Protein AF-A0A355S3T9-F1 (afdb_monomer)

Nearest PDB structures (foldseek):
  3ggr-assembly1_A  TM=2.768E-01  e=2.798E+00  Homo sapiens

Sequence (117 aa):
MNSPLHSTHYRIPYFCLKLLAFTGAQAFLTYSASAIPNAVGGFLAQAESPLNDTEIGDRLLDPELWAGQLELPGTWREEAPIASVKGSYLAARPKVMGLPAIMVQARHREGKLDSLA

Secondary structure (DSSP, 8-state):
-------------HHHHHHHHHHHHHHHHHHT-PPP-------SSPPP-TTTT-B-HHHHT-HHHHTTSSPPSS-EEEPPPBTTBEEEEESS--EETTEEPS--EEEEETTEEEEE-

Mean predicted aligned error: 14.21 Å

Solvent-accessible surface area (backbone atoms only — not comparable to full-atom values): 7312 Å² total; per-residue (Å²): 135,84,85,81,84,85,80,78,78,84,74,77,54,71,66,60,58,52,50,51,51,52,52,50,53,50,52,57,59,59,70,66,66,65,76,74,86,81,79,87,84,74,76,91,64,91,54,92,40,93,46,44,78,32,78,45,42,73,68,76,67,34,67,49,38,47,69,46,76,42,79,78,89,78,58,69,43,80,45,85,63,57,91,79,37,45,38,27,34,48,48,37,40,26,15,46,86,88,38,78,35,82,59,43,35,44,31,32,45,94,79,22,54,72,47,79,82

Structure (mmCIF, N/CA/C/O backbone):
data_AF-A0A355S3T9-F1
#
_entry.id   AF-A0A355S3T9-F1
#
loop_
_atom_site.group_PDB
_atom_site.id
_atom_site.type_symbol
_atom_site.label_atom_id
_atom_site.label_alt_id
_atom_site.label_comp_id
_atom_site.label_asym_id
_atom_site.label_entity_id
_atom_site.label_seq_id
_atom_site.pdbx_PDB_ins_code
_atom_site.Cartn_x
_atom_site.Cartn_y
_atom_site.Cartn_z
_atom_site.occupancy
_atom_site.B_iso_or_equiv
_atom_site.auth_seq_id
_atom_site.auth_comp_id
_atom_site.auth_asym_id
_atom_site.auth_atom_id
_atom_site.pdbx_PDB_model_num
ATOM 1 N N . MET A 1 1 ? 6.636 -33.207 -77.013 1.00 37.28 1 MET A N 1
ATOM 2 C CA . MET A 1 1 ? 7.997 -32.634 -76.928 1.00 37.28 1 MET A CA 1
ATOM 3 C C . MET A 1 1 ? 7.997 -31.609 -75.802 1.00 37.28 1 MET A C 1
ATOM 5 O O . MET A 1 1 ? 7.015 -30.893 -75.670 1.00 37.28 1 MET A O 1
ATOM 9 N N . ASN A 1 2 ? 9.020 -31.663 -74.951 1.00 39.72 2 ASN A N 1
ATOM 10 C CA . ASN A 1 2 ? 9.077 -31.130 -73.586 1.00 39.72 2 ASN A CA 1
ATOM 11 C C . ASN A 1 2 ? 9.097 -29.594 -73.473 1.00 39.72 2 ASN A C 1
ATOM 13 O O . ASN A 1 2 ? 9.687 -28.910 -74.305 1.00 39.72 2 ASN A O 1
ATOM 17 N N . SER A 1 3 ? 8.513 -29.098 -72.380 1.00 49.00 3 SER A N 1
ATOM 18 C CA . SER A 1 3 ? 8.620 -27.732 -71.848 1.00 49.00 3 SER A CA 1
ATOM 19 C C . SER A 1 3 ? 10.065 -27.334 -71.505 1.00 49.00 3 SER A C 1
ATOM 21 O O . SER A 1 3 ? 10.902 -28.210 -71.277 1.00 49.00 3 SER A O 1
ATOM 23 N N . PRO A 1 4 ? 10.310 -26.038 -71.241 1.00 50.72 4 PRO A N 1
ATOM 24 C CA . PRO A 1 4 ? 11.095 -25.705 -70.058 1.00 50.72 4 PRO A CA 1
ATOM 25 C C . PRO A 1 4 ? 10.331 -24.766 -69.117 1.00 50.72 4 PRO A C 1
ATOM 27 O O . PRO A 1 4 ? 9.831 -23.712 -69.508 1.00 50.72 4 PRO A O 1
ATOM 30 N N . LEU A 1 5 ? 10.259 -25.178 -67.847 1.00 52.38 5 LEU A N 1
ATOM 31 C CA . LEU A 1 5 ? 9.868 -24.338 -66.721 1.00 52.38 5 LEU A CA 1
ATOM 32 C C . LEU A 1 5 ? 10.895 -23.211 -66.546 1.00 52.38 5 LEU A C 1
ATOM 34 O O . LEU A 1 5 ? 12.068 -23.474 -66.280 1.00 52.38 5 LEU A O 1
ATOM 38 N N . HIS A 1 6 ? 10.449 -21.959 -66.622 1.00 45.47 6 HIS A N 1
ATOM 39 C CA . HIS A 1 6 ? 11.247 -20.824 -66.168 1.00 45.47 6 HIS A CA 1
ATOM 40 C C . HIS A 1 6 ? 11.223 -20.778 -64.632 1.00 45.47 6 HIS A C 1
ATOM 42 O O . HIS A 1 6 ? 10.280 -20.287 -64.017 1.00 45.47 6 HIS A O 1
ATOM 48 N N . SER A 1 7 ? 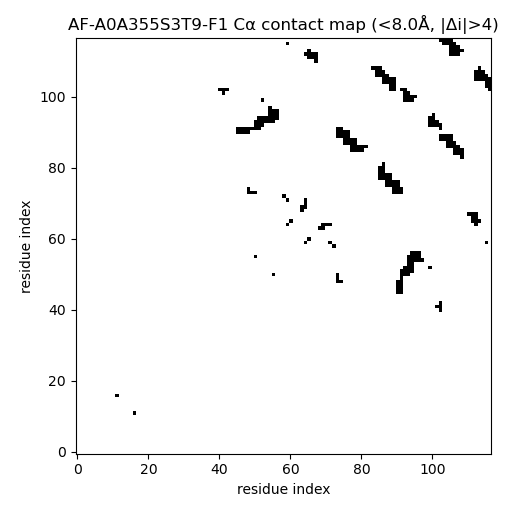12.272 -21.318 -64.010 1.00 52.81 7 SER A N 1
ATOM 49 C CA . SER A 1 7 ? 12.572 -21.131 -62.588 1.00 52.81 7 SER A CA 1
ATOM 50 C C . SER A 1 7 ? 13.069 -19.698 -62.370 1.00 52.81 7 SER A C 1
ATOM 52 O O . SER A 1 7 ? 14.227 -19.373 -62.639 1.00 52.81 7 SER A O 1
ATOM 54 N N . THR A 1 8 ? 12.191 -18.801 -61.926 1.00 51.31 8 THR A N 1
ATOM 55 C CA . THR A 1 8 ? 12.591 -17.470 -61.460 1.00 51.31 8 THR A CA 1
ATOM 56 C C . THR A 1 8 ? 13.186 -17.579 -60.060 1.00 51.31 8 THR A C 1
ATOM 58 O O . THR A 1 8 ? 12.470 -17.630 -59.061 1.00 51.31 8 THR A O 1
ATOM 61 N N . HIS A 1 9 ? 14.515 -17.601 -59.986 1.00 53.56 9 HIS A N 1
ATOM 62 C CA . HIS A 1 9 ? 15.253 -17.427 -58.739 1.00 53.56 9 HIS A CA 1
ATOM 63 C C . HIS A 1 9 ? 14.966 -16.036 -58.151 1.00 53.56 9 HIS A C 1
ATOM 65 O O . HIS A 1 9 ? 15.501 -15.031 -58.620 1.00 53.56 9 HIS A O 1
ATOM 71 N N . TYR A 1 10 ? 14.143 -15.972 -57.102 1.00 56.28 10 TYR A N 1
ATOM 72 C CA . TYR A 1 10 ? 13.975 -14.777 -56.273 1.00 56.28 10 TYR A CA 1
ATOM 73 C C . TYR A 1 10 ? 15.298 -14.480 -55.547 1.00 56.28 10 TYR A C 1
ATOM 75 O O . TYR A 1 10 ? 15.594 -15.038 -54.491 1.00 56.28 10 TYR A O 1
ATOM 83 N N . ARG A 1 11 ? 16.137 -13.613 -56.125 1.00 57.41 11 ARG A N 1
ATOM 84 C CA . ARG A 1 11 ? 17.303 -13.056 -55.429 1.00 57.41 11 ARG A CA 1
ATOM 85 C C . ARG A 1 11 ? 16.823 -11.944 -54.509 1.00 57.41 11 ARG A C 1
ATOM 87 O O . ARG A 1 11 ? 16.532 -10.842 -54.964 1.00 57.41 11 ARG A O 1
ATOM 94 N N . ILE A 1 12 ? 16.754 -12.236 -53.215 1.00 60.38 12 ILE A N 1
ATOM 95 C CA . ILE A 1 12 ? 16.543 -11.211 -52.193 1.00 60.38 12 ILE A CA 1
ATOM 96 C C . ILE A 1 12 ? 17.715 -10.220 -52.301 1.00 60.38 12 ILE A C 1
ATOM 98 O O . ILE A 1 12 ? 18.872 -10.641 -52.201 1.00 60.38 12 ILE A O 1
ATOM 102 N N . PRO A 1 13 ? 17.463 -8.924 -52.548 1.00 66.25 13 PRO A N 1
ATOM 103 C CA . PRO A 1 13 ? 18.534 -7.949 -52.669 1.00 66.25 13 PRO A CA 1
ATOM 104 C C . PRO A 1 13 ? 19.284 -7.848 -51.337 1.00 66.25 13 PRO A C 1
ATOM 106 O O . PRO A 1 13 ? 18.673 -7.785 -50.271 1.00 66.25 13 PRO A O 1
ATOM 109 N N . TYR A 1 14 ? 20.617 -7.793 -51.394 1.00 65.81 14 TYR A N 1
ATOM 110 C CA . TYR A 1 14 ? 21.500 -7.732 -50.218 1.00 65.81 14 TYR A CA 1
ATOM 111 C C . TYR A 1 14 ? 21.121 -6.636 -49.205 1.00 65.81 14 TYR A C 1
ATOM 113 O O . TYR A 1 14 ? 21.389 -6.772 -48.013 1.00 65.81 14 TYR A O 1
ATOM 121 N N . PHE A 1 15 ? 20.476 -5.563 -49.666 1.00 69.75 15 PHE A N 1
ATOM 122 C CA . PHE A 1 15 ? 19.941 -4.494 -48.828 1.00 69.75 15 PHE A CA 1
ATOM 123 C C . PHE A 1 15 ? 18.842 -4.972 -47.862 1.00 69.75 15 PHE A C 1
ATOM 125 O O . PHE A 1 15 ? 18.884 -4.630 -46.683 1.00 69.75 15 PHE A O 1
ATOM 132 N N . CYS A 1 16 ? 17.916 -5.824 -48.318 1.00 71.44 16 CYS A N 1
ATOM 133 C CA . CYS A 1 16 ? 16.872 -6.397 -47.464 1.00 71.44 16 CYS A CA 1
ATOM 134 C C . CYS A 1 16 ? 17.465 -7.271 -46.359 1.00 71.44 16 CYS A C 1
ATOM 136 O O . CYS A 1 16 ? 17.016 -7.192 -45.223 1.00 71.44 16 CYS A O 1
ATOM 138 N N . LEU A 1 17 ? 18.506 -8.053 -46.664 1.00 74.69 17 LEU A N 1
ATOM 139 C CA . LEU A 1 17 ? 19.162 -8.906 -45.671 1.00 74.69 17 LEU A CA 1
ATOM 140 C C . LEU A 1 17 ? 19.860 -8.078 -44.578 1.00 74.69 17 LEU A C 1
ATOM 142 O O . LEU A 1 17 ? 19.773 -8.408 -43.398 1.00 74.69 17 LEU A O 1
ATOM 146 N N . LYS A 1 18 ? 20.510 -6.970 -44.960 1.00 77.31 18 LYS A N 1
ATOM 147 C CA . LYS A 1 18 ? 21.154 -6.043 -44.014 1.00 77.31 18 LYS A CA 1
ATOM 148 C C . LYS A 1 18 ? 20.143 -5.322 -43.129 1.00 77.31 18 LYS A C 1
ATOM 150 O O . LYS A 1 18 ? 20.382 -5.192 -41.932 1.00 77.31 18 LYS A O 1
ATOM 155 N N . LEU A 1 19 ? 19.025 -4.881 -43.704 1.00 82.62 19 LEU A N 1
ATOM 156 C CA . LEU A 1 19 ? 17.955 -4.228 -42.953 1.00 82.62 19 LEU A CA 1
ATOM 157 C C . LEU A 1 19 ? 17.363 -5.180 -41.908 1.00 82.62 19 LEU A C 1
ATOM 159 O O . LEU A 1 19 ? 17.220 -4.798 -40.753 1.00 82.62 19 LEU A O 1
ATOM 163 N N . LEU A 1 20 ? 17.112 -6.431 -42.299 1.00 83.44 20 LEU A N 1
ATOM 164 C CA . LEU A 1 20 ? 16.543 -7.457 -41.426 1.00 83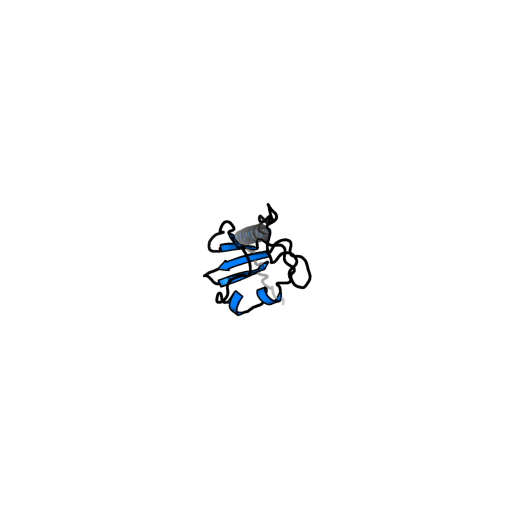.44 20 LEU A CA 1
ATOM 165 C C . LEU A 1 20 ? 17.500 -7.823 -40.281 1.00 83.44 20 LEU A C 1
ATOM 167 O O . LEU A 1 20 ? 17.075 -7.955 -39.133 1.00 83.44 20 LEU A O 1
ATOM 171 N N . ALA A 1 21 ? 18.802 -7.905 -40.571 1.00 83.44 21 ALA A N 1
ATOM 172 C CA . ALA A 1 21 ? 19.836 -8.103 -39.558 1.00 83.44 21 ALA A CA 1
ATOM 173 C C . ALA A 1 21 ? 19.924 -6.920 -38.579 1.00 83.44 21 ALA A C 1
ATOM 175 O O . ALA A 1 21 ? 20.029 -7.131 -37.373 1.00 83.44 21 ALA A O 1
ATOM 176 N N . PHE A 1 22 ? 19.837 -5.684 -39.078 1.00 84.38 22 PHE A N 1
ATOM 177 C CA . PHE A 1 22 ? 19.864 -4.483 -38.244 1.00 84.38 22 PHE A CA 1
ATOM 178 C C . PHE A 1 22 ? 18.643 -4.399 -37.318 1.00 84.38 22 PHE A C 1
ATOM 180 O O . PHE A 1 22 ? 18.800 -4.202 -36.114 1.00 84.38 22 PHE A O 1
ATOM 187 N N . THR A 1 23 ? 17.435 -4.625 -37.845 1.00 81.62 23 THR A N 1
ATOM 188 C CA . THR A 1 23 ? 16.208 -4.634 -37.034 1.00 81.62 23 THR A CA 1
ATOM 189 C C . THR A 1 23 ? 16.188 -5.789 -36.037 1.00 81.62 23 THR A C 1
ATOM 191 O O . THR A 1 23 ? 15.760 -5.605 -34.902 1.00 81.62 23 THR A O 1
ATOM 194 N N . GLY A 1 24 ? 16.697 -6.965 -36.424 1.00 84.62 24 GLY A N 1
ATOM 195 C CA . GLY A 1 24 ? 16.812 -8.116 -35.528 1.00 84.62 24 GLY A CA 1
ATOM 196 C C . GLY A 1 24 ? 17.782 -7.859 -34.374 1.00 84.62 24 GLY A C 1
ATOM 197 O O . GLY A 1 24 ? 17.454 -8.134 -33.221 1.00 84.62 24 GLY A O 1
ATOM 198 N N . ALA A 1 25 ? 18.942 -7.263 -34.663 1.00 82.06 25 ALA A N 1
ATOM 199 C CA . ALA A 1 25 ? 19.916 -6.881 -33.645 1.00 82.06 25 ALA A CA 1
ATOM 200 C C . ALA A 1 25 ? 19.361 -5.811 -32.692 1.00 82.06 25 ALA A C 1
ATOM 202 O O . ALA A 1 25 ? 19.538 -5.917 -31.480 1.00 82.06 25 ALA A O 1
ATOM 203 N N . GLN A 1 26 ? 18.648 -4.811 -33.216 1.00 79.81 26 GLN A N 1
ATOM 204 C CA . GLN A 1 26 ? 18.027 -3.776 -32.390 1.00 79.81 26 GLN A CA 1
ATOM 205 C C . GLN A 1 26 ? 16.954 -4.361 -31.462 1.00 79.81 26 GLN A C 1
ATOM 207 O O . GLN A 1 26 ? 16.982 -4.087 -30.264 1.00 79.81 26 GLN A O 1
ATOM 212 N N . ALA A 1 27 ? 16.067 -5.214 -31.986 1.00 78.31 27 ALA A N 1
ATOM 213 C CA . ALA A 1 27 ? 15.036 -5.880 -31.193 1.00 78.31 27 ALA A CA 1
ATOM 214 C C . ALA A 1 27 ? 15.643 -6.745 -30.072 1.00 78.31 27 ALA A C 1
ATOM 216 O O . ALA A 1 27 ? 15.183 -6.692 -28.930 1.00 78.31 27 ALA A O 1
ATOM 217 N N . PHE A 1 28 ? 16.717 -7.481 -30.378 1.00 76.12 28 PHE A N 1
ATOM 218 C CA . PHE A 1 28 ? 17.452 -8.292 -29.405 1.00 76.12 28 PHE A CA 1
ATOM 219 C C . PHE A 1 28 ? 18.069 -7.447 -28.278 1.00 76.12 28 PHE A C 1
ATOM 221 O O . PHE A 1 28 ? 17.979 -7.813 -27.106 1.00 76.12 28 PHE A O 1
ATOM 228 N N . LEU A 1 29 ? 18.639 -6.283 -28.610 1.00 72.81 29 LEU A N 1
ATOM 229 C CA . LEU A 1 29 ? 19.208 -5.363 -27.620 1.00 72.81 29 LEU A CA 1
ATOM 230 C C . LEU A 1 29 ? 18.130 -4.725 -26.733 1.00 72.81 29 LEU A C 1
ATOM 232 O O . LEU A 1 29 ? 18.332 -4.595 -25.528 1.00 72.81 29 LEU A O 1
ATOM 236 N N . THR A 1 30 ? 16.968 -4.379 -27.293 1.00 69.75 30 THR A N 1
ATOM 237 C CA . THR A 1 30 ? 15.858 -3.806 -26.513 1.00 69.75 30 THR A CA 1
ATOM 238 C C . THR A 1 30 ? 15.152 -4.827 -25.625 1.00 69.75 30 THR A C 1
ATOM 240 O O . THR A 1 30 ? 14.620 -4.452 -24.585 1.00 69.75 30 THR A O 1
ATOM 243 N N . TYR A 1 31 ? 15.181 -6.115 -25.982 1.00 64.75 31 TYR A N 1
ATOM 244 C CA . TYR A 1 31 ? 14.567 -7.176 -25.179 1.00 64.75 31 TYR A CA 1
ATOM 245 C C . TYR A 1 31 ? 15.253 -7.351 -23.813 1.00 64.75 31 TYR A C 1
ATOM 247 O O . TYR A 1 31 ? 14.615 -7.743 -22.841 1.00 64.75 31 TYR A O 1
ATOM 255 N N . SER A 1 32 ? 16.543 -7.009 -23.720 1.00 58.62 32 SER A N 1
ATOM 256 C CA . SER A 1 32 ? 17.327 -7.124 -22.482 1.00 58.62 32 SER A CA 1
ATOM 257 C C . SER A 1 32 ? 17.223 -5.906 -21.5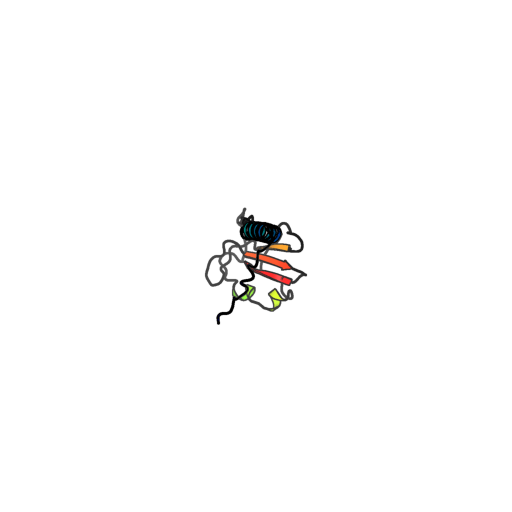58 1.00 58.62 32 SER A C 1
ATOM 259 O O . SER A 1 32 ? 17.789 -5.924 -20.467 1.00 58.62 32 SER A O 1
ATOM 261 N N . ALA A 1 33 ? 16.494 -4.855 -21.943 1.00 58.81 33 ALA A N 1
ATOM 262 C CA . ALA A 1 33 ? 16.275 -3.688 -21.092 1.00 58.81 33 ALA A CA 1
ATOM 263 C C . ALA A 1 33 ? 15.164 -3.951 -20.056 1.00 58.81 33 ALA A C 1
ATOM 265 O O . ALA A 1 33 ? 14.204 -3.193 -19.942 1.00 58.81 33 ALA A O 1
ATOM 266 N N . SER A 1 34 ? 15.288 -5.032 -19.283 1.00 60.75 34 SER A N 1
ATOM 267 C CA . SER A 1 34 ? 14.594 -5.112 -18.000 1.00 60.75 34 SER A CA 1
ATOM 268 C C . SER A 1 34 ? 15.226 -4.052 -17.107 1.00 60.75 34 SER A C 1
ATOM 270 O O . SER A 1 34 ? 16.432 -4.102 -16.861 1.00 60.75 34 SER A O 1
ATOM 272 N N . ALA A 1 35 ? 14.445 -3.068 -16.660 1.00 59.91 35 ALA A N 1
ATOM 273 C CA . ALA A 1 35 ? 14.929 -2.063 -15.722 1.00 59.91 35 ALA A CA 1
ATOM 274 C C . ALA A 1 35 ? 15.603 -2.771 -14.534 1.00 59.91 35 ALA A C 1
ATOM 276 O O . ALA A 1 35 ? 15.005 -3.658 -13.921 1.00 59.91 35 ALA A O 1
ATOM 277 N N . ILE A 1 36 ? 16.862 -2.421 -14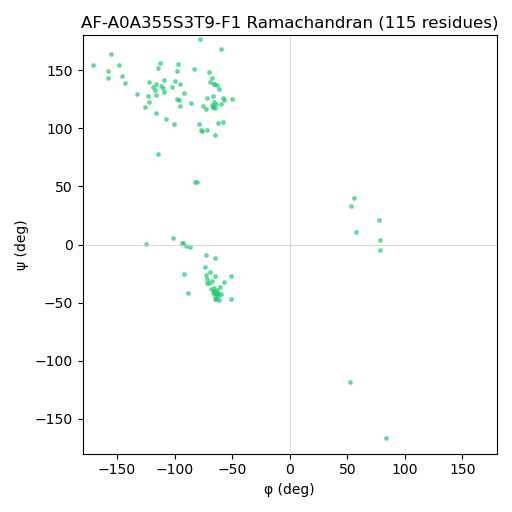.246 1.00 57.56 36 ILE A N 1
ATOM 278 C CA . ILE A 1 36 ? 17.552 -2.902 -13.045 1.00 57.56 36 ILE A CA 1
ATOM 279 C C . ILE A 1 36 ? 16.691 -2.462 -11.856 1.00 57.56 36 ILE A C 1
ATOM 281 O O . ILE A 1 36 ? 16.400 -1.265 -11.769 1.00 57.56 36 ILE A O 1
ATOM 285 N N . PRO A 1 37 ? 16.278 -3.371 -10.951 1.00 49.69 37 PRO A N 1
ATOM 286 C CA . PRO A 1 37 ? 15.563 -2.978 -9.746 1.00 49.69 37 PRO A CA 1
ATOM 287 C C . PRO A 1 37 ? 16.444 -2.006 -8.954 1.00 49.69 37 PRO A C 1
ATOM 289 O O . PRO A 1 37 ? 17.456 -2.394 -8.378 1.00 49.69 37 PRO A O 1
ATOM 292 N N . ASN A 1 38 ? 16.096 -0.723 -8.978 1.00 57.06 38 ASN A N 1
ATOM 293 C CA . ASN A 1 38 ? 16.826 0.355 -8.307 1.00 57.06 38 ASN A CA 1
ATOM 294 C C . ASN A 1 38 ? 16.151 0.780 -6.995 1.00 57.06 38 ASN A C 1
ATOM 296 O O . ASN A 1 38 ? 16.577 1.747 -6.368 1.00 57.06 38 ASN A O 1
ATOM 300 N N . ALA A 1 39 ? 15.106 0.064 -6.584 1.00 57.47 39 ALA A N 1
ATOM 301 C CA . ALA A 1 39 ? 14.401 0.287 -5.336 1.00 57.47 39 ALA A CA 1
ATOM 302 C C . ALA A 1 39 ? 14.863 -0.747 -4.303 1.00 57.47 39 ALA A C 1
ATOM 304 O O . ALA A 1 39 ? 14.466 -1.910 -4.345 1.00 57.47 39 ALA A O 1
ATOM 305 N N . VAL A 1 40 ? 15.709 -0.312 -3.370 1.00 57.97 40 VAL A N 1
ATOM 306 C CA . VAL A 1 40 ? 15.995 -1.041 -2.130 1.00 57.97 40 VAL A CA 1
ATOM 307 C C . VAL A 1 40 ? 15.307 -0.265 -1.014 1.00 57.97 40 VAL A C 1
ATOM 309 O O . VAL A 1 40 ? 15.716 0.849 -0.697 1.00 57.97 40 VAL A O 1
ATOM 312 N N . GLY A 1 41 ? 14.225 -0.821 -0.467 1.00 60.03 41 GLY A N 1
ATOM 313 C CA . GLY A 1 41 ? 13.400 -0.169 0.550 1.00 60.03 41 GLY A CA 1
ATOM 314 C C . GLY A 1 41 ? 13.372 -0.956 1.857 1.00 60.03 41 GLY A C 1
ATOM 315 O O . GLY A 1 41 ? 13.219 -2.175 1.854 1.00 60.03 41 GLY A O 1
ATOM 316 N N . GLY A 1 42 ? 13.518 -0.248 2.975 1.00 62.97 42 GLY A N 1
ATOM 317 C CA . GLY A 1 42 ? 13.404 -0.786 4.326 1.00 62.97 42 GLY A CA 1
ATOM 318 C C . GLY A 1 42 ? 13.404 0.344 5.354 1.00 62.97 42 GLY A C 1
ATOM 319 O O . GLY A 1 42 ? 13.925 1.430 5.099 1.00 62.97 42 GLY A O 1
ATOM 320 N N . PHE A 1 43 ? 12.803 0.112 6.520 1.00 62.28 43 PHE A N 1
ATOM 321 C CA . PHE A 1 43 ? 12.779 1.116 7.582 1.00 62.28 43 PHE A CA 1
ATOM 322 C C . PHE A 1 43 ? 14.189 1.398 8.110 1.00 62.28 43 PHE A C 1
ATOM 324 O O . PHE A 1 43 ? 14.809 0.526 8.714 1.00 62.28 43 PHE A O 1
ATOM 331 N N . LEU A 1 44 ? 14.660 2.638 7.953 1.00 58.69 44 LEU A N 1
ATOM 332 C CA . LEU A 1 44 ? 15.903 3.111 8.578 1.00 58.69 44 LEU A CA 1
ATOM 333 C C . LEU A 1 44 ? 15.781 3.235 10.107 1.00 58.69 44 LEU A C 1
ATOM 335 O O . LEU A 1 44 ? 16.783 3.176 10.811 1.00 58.69 44 LEU A O 1
ATOM 339 N N . ALA A 1 45 ? 14.560 3.401 10.623 1.00 63.41 45 ALA A N 1
ATOM 340 C CA . ALA A 1 45 ? 14.275 3.506 12.049 1.00 63.41 45 ALA A CA 1
ATOM 341 C C . ALA A 1 45 ? 12.925 2.863 12.383 1.00 63.41 45 ALA A C 1
ATOM 343 O O . ALA A 1 45 ? 11.977 2.940 11.599 1.00 63.41 45 ALA A O 1
ATOM 344 N N . GLN A 1 46 ? 12.834 2.240 13.558 1.00 64.06 46 GLN A N 1
ATOM 345 C CA . GLN A 1 46 ? 11.585 1.684 14.065 1.00 64.06 46 GLN A CA 1
ATOM 346 C C . GLN A 1 46 ? 10.691 2.829 14.553 1.00 64.06 46 GLN A C 1
ATOM 348 O O . GLN A 1 46 ? 11.085 3.597 15.426 1.00 64.06 46 GLN A O 1
ATOM 353 N N . ALA A 1 47 ? 9.511 2.967 13.952 1.00 73.06 47 ALA A N 1
ATOM 354 C CA . ALA A 1 47 ? 8.508 3.925 14.390 1.00 73.06 47 ALA A CA 1
ATOM 355 C C . ALA A 1 47 ? 7.566 3.253 15.397 1.00 73.06 47 ALA A C 1
ATOM 357 O O . ALA A 1 47 ? 7.046 2.159 15.147 1.00 73.06 47 ALA A O 1
ATOM 358 N N . GLU A 1 48 ? 7.346 3.902 16.539 1.00 80.88 48 GLU A N 1
ATOM 359 C CA . GLU A 1 48 ? 6.239 3.535 17.416 1.00 80.88 48 GLU A CA 1
ATOM 360 C C . GLU A 1 48 ? 4.930 3.887 16.711 1.00 80.88 48 GLU A C 1
ATOM 362 O O . GLU A 1 48 ? 4.696 5.034 16.331 1.00 80.88 48 GLU A O 1
ATOM 367 N N . SER A 1 49 ? 4.098 2.873 16.487 1.00 85.88 49 SER A N 1
ATOM 368 C CA . SER A 1 49 ? 2.820 3.016 15.808 1.00 85.88 49 SER A CA 1
ATOM 369 C C . SER A 1 49 ? 1.792 2.085 16.440 1.00 85.88 49 SER A C 1
ATOM 371 O O . SER A 1 49 ? 2.113 0.923 16.705 1.00 85.88 49 SER A O 1
ATOM 373 N N . PRO A 1 50 ? 0.542 2.545 16.626 1.00 87.75 50 PRO A N 1
ATOM 374 C CA . PRO A 1 50 ? -0.550 1.694 17.092 1.00 87.75 50 PRO A CA 1
ATOM 375 C C . PRO A 1 50 ? -0.913 0.592 16.088 1.00 87.75 50 PRO A C 1
ATOM 377 O O . PRO A 1 50 ? -1.658 -0.315 16.434 1.00 87.75 50 PRO A O 1
ATOM 380 N N . LEU A 1 51 ? -0.407 0.661 14.851 1.00 90.88 51 LEU A N 1
ATOM 381 C CA . LEU A 1 51 ? -0.617 -0.366 13.830 1.00 90.88 51 LEU A CA 1
ATOM 382 C C . LEU A 1 51 ? 0.454 -1.463 13.842 1.00 90.88 51 LEU A C 1
ATOM 384 O O . LEU A 1 51 ? 0.369 -2.397 13.048 1.00 90.88 51 LEU A O 1
ATOM 388 N N . ASN A 1 52 ? 1.457 -1.381 14.722 1.00 90.31 52 ASN A N 1
ATOM 389 C CA . ASN A 1 52 ? 2.433 -2.457 14.877 1.00 90.31 52 ASN A CA 1
ATOM 390 C C . ASN A 1 52 ? 1.728 -3.750 15.324 1.00 90.31 52 ASN A C 1
ATOM 392 O O . ASN A 1 52 ? 0.856 -3.718 16.192 1.00 90.31 52 ASN A O 1
ATOM 396 N N . ASP A 1 53 ? 2.067 -4.872 14.682 1.00 90.69 53 ASP A N 1
ATOM 397 C CA . ASP A 1 53 ? 1.505 -6.215 14.918 1.00 90.69 53 ASP A CA 1
ATOM 398 C C . ASP A 1 53 ? -0.022 -6.348 14.769 1.00 90.69 53 ASP A C 1
ATOM 400 O O . ASP A 1 53 ? -0.592 -7.399 15.091 1.00 90.69 53 ASP A O 1
ATOM 404 N N . THR A 1 54 ? -0.673 -5.313 14.235 1.00 93.38 54 THR A N 1
ATOM 405 C CA . THR A 1 54 ? -2.122 -5.234 14.036 1.00 93.38 54 THR A CA 1
ATOM 406 C C . THR A 1 54 ? -2.485 -5.657 12.619 1.00 93.38 54 THR A C 1
ATOM 408 O 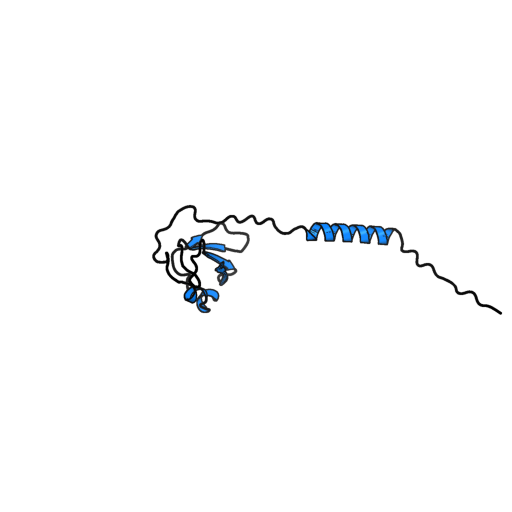O . THR A 1 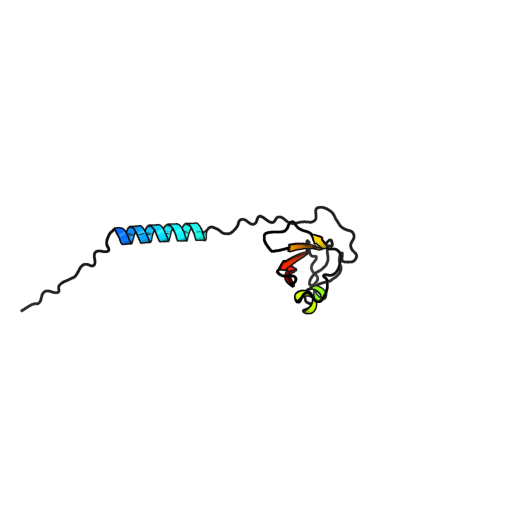54 ? -1.810 -5.267 11.670 1.00 93.38 54 THR A O 1
ATOM 411 N N . GLU A 1 55 ? -3.554 -6.438 12.467 1.00 94.31 55 GLU A N 1
ATOM 412 C CA . GLU A 1 55 ? -4.082 -6.809 11.151 1.00 94.31 55 GLU A CA 1
ATOM 413 C C . GLU A 1 55 ? -4.752 -5.604 10.481 1.00 94.31 55 GLU A C 1
ATOM 415 O O . GLU A 1 55 ? -5.629 -4.969 11.072 1.00 94.31 55 GLU A O 1
ATOM 420 N N . ILE A 1 56 ? -4.342 -5.285 9.252 1.00 92.25 56 ILE A N 1
ATOM 421 C CA . ILE A 1 56 ? -4.898 -4.160 8.482 1.00 92.25 56 ILE A CA 1
ATOM 422 C C . ILE A 1 56 ? -5.431 -4.562 7.105 1.00 92.25 56 ILE A C 1
ATOM 424 O O . ILE A 1 56 ? -5.910 -3.686 6.386 1.00 92.25 56 ILE A O 1
ATOM 428 N N . GLY A 1 57 ? -5.365 -5.846 6.730 1.00 89.88 57 GLY A N 1
ATOM 429 C CA . GLY A 1 57 ? -5.733 -6.333 5.400 1.00 89.88 57 GLY A CA 1
ATOM 430 C C . GLY A 1 57 ? -7.109 -5.855 4.940 1.00 89.88 57 GLY A C 1
ATOM 431 O O . GLY A 1 57 ? -7.221 -5.295 3.855 1.00 89.88 57 GLY A O 1
ATOM 432 N N . ASP A 1 58 ? -8.122 -5.957 5.800 1.00 89.50 58 ASP A N 1
ATOM 433 C CA . ASP A 1 58 ? -9.490 -5.532 5.474 1.00 89.50 58 ASP A CA 1
ATOM 434 C C . ASP A 1 58 ? -9.582 -4.036 5.143 1.00 89.50 58 ASP A C 1
ATOM 436 O O . ASP A 1 58 ? -10.300 -3.641 4.229 1.00 89.50 58 ASP A O 1
ATOM 440 N N . ARG A 1 59 ? -8.805 -3.196 5.840 1.00 89.25 59 ARG A N 1
ATOM 441 C CA . ARG A 1 59 ? -8.780 -1.744 5.599 1.00 89.25 59 ARG A CA 1
ATOM 442 C C . ARG A 1 59 ? -8.086 -1.396 4.288 1.00 89.25 59 ARG A C 1
ATOM 444 O O . ARG A 1 59 ? -8.461 -0.428 3.643 1.00 89.25 59 ARG A O 1
ATOM 451 N N . LEU A 1 60 ? -7.073 -2.170 3.897 1.00 88.19 60 LEU A N 1
ATOM 452 C CA . LEU A 1 60 ? -6.357 -1.970 2.635 1.00 88.19 60 LEU A CA 1
ATOM 453 C C . LEU A 1 60 ? -7.181 -2.401 1.414 1.00 88.19 60 LEU A C 1
ATOM 455 O O . LEU A 1 60 ? -6.885 -1.973 0.300 1.00 88.19 60 LEU A O 1
ATOM 459 N N . LEU A 1 61 ? -8.201 -3.238 1.612 1.00 89.88 61 LEU A N 1
ATOM 460 C CA . LEU A 1 61 ? -9.094 -3.720 0.558 1.00 89.88 61 LEU A CA 1
ATOM 461 C C . LEU A 1 61 ? -10.362 -2.868 0.389 1.00 89.88 61 LEU A C 1
ATOM 463 O O . LEU A 1 61 ? -11.192 -3.191 -0.459 1.00 89.88 61 LEU A O 1
ATOM 467 N N . ASP A 1 62 ? -10.516 -1.790 1.162 1.00 92.00 62 ASP A N 1
ATOM 468 C CA . ASP A 1 62 ? -11.695 -0.925 1.116 1.00 92.00 62 ASP A CA 1
ATOM 469 C C . ASP A 1 62 ? -11.802 -0.178 -0.234 1.00 92.00 62 ASP A C 1
ATOM 471 O O . ASP A 1 62 ? -10.926 0.626 -0.560 1.00 92.00 62 ASP A O 1
ATOM 475 N N . PRO A 1 63 ? -12.864 -0.379 -1.037 1.00 90.12 63 PRO A N 1
ATOM 476 C CA . PRO A 1 63 ? -13.029 0.311 -2.317 1.00 90.12 63 PRO A CA 1
ATOM 477 C C . PRO A 1 63 ? -13.022 1.843 -2.214 1.00 90.12 63 PRO A C 1
ATOM 479 O O . PRO A 1 63 ? -12.566 2.519 -3.141 1.00 90.12 63 PRO A O 1
ATOM 482 N N . GLU A 1 64 ? -13.508 2.406 -1.106 1.00 91.38 64 GLU A N 1
ATOM 483 C CA . GLU A 1 64 ? -13.545 3.854 -0.885 1.00 91.38 64 GLU A CA 1
ATOM 484 C C . GLU A 1 64 ? -12.134 4.423 -0.676 1.00 91.38 64 GLU A C 1
ATOM 486 O O . GLU A 1 64 ? -11.833 5.520 -1.160 1.00 91.38 64 GLU A O 1
ATOM 491 N N . LEU A 1 65 ? -11.232 3.649 -0.060 1.00 91.81 65 LEU A N 1
ATOM 492 C CA . LEU A 1 65 ? -9.809 3.984 0.048 1.00 91.81 65 LEU A CA 1
ATOM 493 C C . LEU A 1 65 ? -9.167 4.091 -1.341 1.00 91.81 65 LEU A C 1
ATOM 495 O O . LEU A 1 65 ? -8.504 5.079 -1.656 1.00 91.81 65 LEU 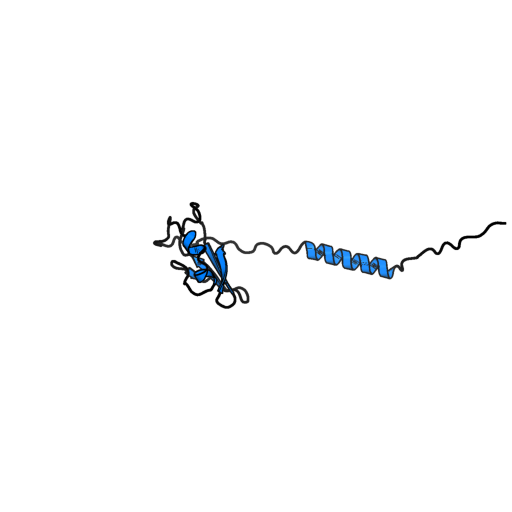A O 1
ATOM 499 N N . TRP A 1 66 ? -9.406 3.107 -2.210 1.00 91.38 66 TRP A N 1
ATOM 500 C CA . TRP A 1 66 ? -8.838 3.097 -3.563 1.00 91.38 66 TRP A CA 1
ATOM 501 C C . TRP A 1 66 ? -9.404 4.206 -4.454 1.00 91.38 66 TRP A C 1
ATOM 503 O O . TRP A 1 66 ? -8.699 4.762 -5.302 1.00 91.38 66 TRP A O 1
ATOM 513 N N . ALA A 1 67 ? -10.664 4.581 -4.231 1.00 90.38 67 ALA A N 1
ATOM 514 C CA . ALA A 1 67 ? -11.297 5.704 -4.908 1.00 90.38 67 ALA A CA 1
ATOM 515 C C . ALA A 1 67 ? -10.787 7.082 -4.437 1.00 90.38 67 ALA A C 1
ATOM 517 O O . ALA A 1 67 ? -11.126 8.083 -5.073 1.00 90.38 67 ALA A O 1
ATOM 518 N N . GLY A 1 68 ? -9.985 7.142 -3.365 1.00 86.75 68 GLY A N 1
ATOM 519 C CA . GLY A 1 68 ? -9.498 8.383 -2.7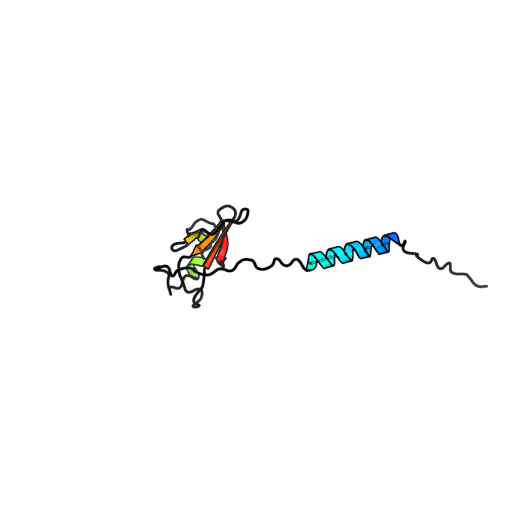56 1.00 86.75 68 GLY A CA 1
ATOM 520 C C . GLY A 1 68 ? -10.540 9.091 -1.884 1.00 86.75 68 GLY A C 1
ATOM 521 O O . GLY A 1 68 ? -10.448 10.299 -1.683 1.00 86.75 68 GLY A O 1
ATOM 522 N N . GLN A 1 69 ? -11.558 8.364 -1.418 1.00 90.12 69 GLN A N 1
ATOM 523 C CA . GLN A 1 69 ? -12.627 8.892 -0.560 1.00 90.12 69 GLN A CA 1
ATOM 524 C C . GLN A 1 69 ? -12.306 8.727 0.931 1.00 90.12 69 GLN A C 1
ATOM 526 O O . GLN A 1 69 ? -12.792 9.503 1.750 1.00 90.12 69 GLN A O 1
ATOM 531 N N . LEU A 1 70 ? -11.464 7.747 1.270 1.00 89.81 70 LEU A N 1
ATOM 532 C CA . LEU A 1 70 ? -10.930 7.525 2.612 1.00 89.81 70 LEU A CA 1
ATOM 533 C C . LEU A 1 70 ? -9.417 7.754 2.639 1.00 89.81 70 LEU A C 1
ATOM 535 O O . LEU A 1 70 ? -8.721 7.551 1.644 1.00 89.81 70 LEU A O 1
ATOM 539 N N . GLU A 1 71 ? -8.907 8.155 3.801 1.00 90.06 71 GLU A N 1
ATOM 540 C CA . GLU A 1 71 ? -7.470 8.271 4.043 1.00 90.06 71 GLU A CA 1
ATOM 541 C C . GLU A 1 71 ? -6.852 6.920 4.427 1.00 90.06 71 GLU A C 1
ATOM 543 O O . GLU A 1 71 ? -7.494 6.062 5.039 1.00 90.06 71 GLU A O 1
ATOM 548 N N . LEU A 1 72 ? -5.567 6.746 4.105 1.00 91.12 72 LEU A N 1
ATOM 549 C CA . LEU A 1 72 ? -4.816 5.564 4.515 1.00 91.12 72 LEU A CA 1
ATOM 550 C C . LEU A 1 72 ? -4.663 5.518 6.045 1.00 91.12 72 LEU A C 1
ATOM 552 O O . LEU A 1 72 ? -4.339 6.531 6.667 1.00 91.12 72 LEU A O 1
ATOM 556 N N . PRO A 1 73 ? -4.818 4.341 6.678 1.00 90.69 73 PRO A N 1
ATOM 557 C CA . PRO A 1 73 ? -4.708 4.231 8.124 1.00 90.69 73 PRO A CA 1
ATOM 558 C C . PRO A 1 73 ? -3.267 4.446 8.597 1.00 90.69 73 PRO A C 1
ATOM 560 O O . PRO A 1 73 ? -2.319 3.909 8.023 1.00 90.69 73 PRO A O 1
ATOM 563 N N . GLY A 1 74 ? -3.118 5.158 9.715 1.00 90.12 74 GLY A N 1
ATOM 564 C CA . GLY A 1 74 ? -1.836 5.361 10.388 1.00 90.12 74 GLY A CA 1
ATOM 565 C C . GLY A 1 74 ? -1.006 6.505 9.815 1.00 90.12 74 GLY A C 1
ATOM 566 O O . GLY A 1 74 ? -1.489 7.351 9.074 1.00 90.12 74 GLY A O 1
ATOM 567 N N . THR A 1 75 ? 0.267 6.542 10.202 1.00 89.75 75 THR A N 1
ATOM 568 C CA . THR A 1 75 ? 1.186 7.612 9.803 1.00 89.75 75 THR A CA 1
ATOM 569 C C . THR A 1 75 ? 1.992 7.183 8.591 1.00 89.75 75 THR A C 1
ATOM 571 O O . THR A 1 75 ? 2.703 6.182 8.653 1.00 89.75 75 THR A O 1
ATOM 574 N N . TRP A 1 76 ? 1.945 7.969 7.521 1.00 89.62 76 TRP A N 1
ATOM 575 C CA . TRP A 1 76 ? 2.682 7.712 6.287 1.00 89.62 76 TRP A CA 1
ATOM 576 C C . TRP A 1 76 ? 3.820 8.711 6.127 1.00 89.62 76 TRP A C 1
ATOM 578 O O . TRP A 1 76 ? 3.693 9.884 6.478 1.00 89.62 76 TRP A O 1
ATOM 588 N N . ARG A 1 77 ? 4.957 8.239 5.621 1.00 88.31 77 ARG A N 1
ATOM 589 C CA . ARG A 1 77 ? 6.115 9.074 5.305 1.00 88.31 77 ARG A CA 1
ATOM 590 C C . ARG A 1 77 ? 6.264 9.173 3.802 1.00 88.31 77 ARG A C 1
ATOM 592 O O . ARG A 1 77 ? 6.226 8.160 3.109 1.00 88.31 77 ARG A O 1
ATOM 599 N N . GLU A 1 78 ? 6.431 10.395 3.321 1.00 87.94 78 GLU A N 1
ATOM 600 C CA . GLU A 1 78 ? 6.613 10.651 1.899 1.00 87.94 78 GLU A CA 1
ATOM 601 C C . GLU A 1 78 ? 7.933 10.052 1.401 1.00 87.94 78 GLU A C 1
ATOM 603 O O . GLU A 1 78 ? 8.972 10.117 2.066 1.00 87.94 78 GLU A O 1
ATOM 608 N N . GLU A 1 79 ? 7.871 9.452 0.218 1.00 82.88 79 GLU A N 1
ATOM 609 C CA . GLU A 1 79 ? 9.032 9.043 -0.560 1.00 82.88 79 GLU A CA 1
ATOM 610 C C . GLU A 1 79 ? 9.342 10.123 -1.605 1.00 82.88 79 GLU A C 1
ATOM 612 O O . GLU A 1 79 ? 8.461 10.885 -2.015 1.00 82.88 79 GLU A O 1
ATOM 617 N N . ALA A 1 80 ? 10.595 10.196 -2.059 1.00 80.31 80 ALA A N 1
ATOM 618 C CA . ALA A 1 80 ? 10.957 11.086 -3.153 1.00 80.31 80 ALA A CA 1
ATOM 619 C C . ALA A 1 80 ? 10.095 10.766 -4.396 1.00 80.31 80 ALA A C 1
ATOM 621 O O . ALA A 1 80 ? 10.070 9.615 -4.842 1.00 80.31 80 ALA A O 1
ATOM 622 N N . PRO A 1 81 ? 9.377 11.751 -4.965 1.00 73.44 81 PRO A N 1
ATOM 623 C CA . PRO A 1 81 ? 8.479 11.501 -6.082 1.00 73.44 81 PRO A CA 1
ATOM 624 C C . PRO A 1 81 ? 9.259 11.109 -7.339 1.00 73.44 81 PRO A C 1
ATOM 626 O O . PRO A 1 81 ? 10.318 11.668 -7.635 1.00 73.44 81 PRO A O 1
ATOM 629 N N . ILE A 1 82 ? 8.696 10.182 -8.117 1.00 74.12 82 ILE A N 1
ATOM 630 C CA . ILE A 1 82 ? 9.245 9.759 -9.409 1.00 74.12 82 ILE A CA 1
ATOM 631 C C . ILE A 1 82 ? 8.238 10.144 -10.491 1.00 74.12 82 ILE A C 1
ATOM 633 O O . ILE A 1 82 ? 7.139 9.591 -10.570 1.00 74.12 82 ILE A O 1
ATOM 637 N N . ALA A 1 83 ? 8.625 11.093 -11.346 1.00 81.31 83 ALA A N 1
ATOM 638 C CA . ALA A 1 83 ? 7.761 11.661 -12.380 1.00 81.31 83 ALA A CA 1
ATOM 639 C C . ALA A 1 83 ? 6.418 12.163 -11.802 1.00 81.31 83 ALA A C 1
ATOM 641 O O . ALA A 1 83 ? 6.409 13.076 -10.981 1.00 81.31 83 ALA A O 1
ATOM 642 N N . SER A 1 84 ? 5.288 11.594 -12.235 1.00 79.00 84 SER A N 1
ATOM 643 C CA . SER A 1 84 ? 3.940 11.959 -11.774 1.00 79.00 84 SER A CA 1
ATOM 644 C C . SER A 1 84 ? 3.415 11.100 -10.619 1.00 79.00 84 SER A C 1
ATOM 646 O O . SER A 1 84 ? 2.282 11.302 -10.181 1.00 79.00 84 SER A O 1
ATOM 648 N N . VAL A 1 85 ? 4.208 10.144 -10.127 1.00 79.50 85 VAL A N 1
ATOM 649 C CA . VAL A 1 85 ? 3.802 9.218 -9.066 1.00 79.50 85 VAL A CA 1
ATOM 650 C C . VAL A 1 85 ? 4.321 9.715 -7.723 1.00 79.50 85 VAL A C 1
ATOM 652 O O . VAL A 1 85 ? 5.525 9.922 -7.543 1.00 79.50 85 VAL A O 1
ATOM 655 N N . LYS A 1 86 ? 3.405 9.873 -6.765 1.00 85.69 86 LYS A N 1
ATOM 656 C CA . LYS A 1 86 ? 3.746 10.159 -5.369 1.00 85.69 86 LYS A CA 1
ATOM 657 C C . LYS A 1 86 ? 3.774 8.853 -4.585 1.00 85.69 86 LYS A C 1
ATOM 659 O O . LYS A 1 86 ? 2.764 8.153 -4.528 1.00 85.69 86 LYS A O 1
ATOM 664 N N . GLY A 1 87 ? 4.929 8.524 -4.019 1.00 87.69 87 GLY A N 1
ATOM 665 C CA . GLY A 1 87 ? 5.111 7.370 -3.144 1.00 87.69 87 GLY A CA 1
ATOM 666 C C . GLY A 1 87 ? 5.047 7.774 -1.675 1.00 87.69 87 GLY A C 1
ATOM 667 O O . GLY A 1 87 ? 5.426 8.884 -1.302 1.00 87.69 87 GLY A O 1
ATOM 668 N N . SER A 1 88 ? 4.571 6.866 -0.836 1.00 89.69 88 SER A N 1
ATOM 669 C CA . SER A 1 88 ? 4.675 6.975 0.615 1.00 89.69 88 SER A CA 1
ATOM 670 C C . SER A 1 88 ? 4.778 5.586 1.227 1.00 89.69 88 SER A C 1
ATOM 672 O O . SER A 1 88 ? 4.302 4.614 0.640 1.00 89.69 88 SER A O 1
ATOM 674 N N . TYR A 1 89 ? 5.384 5.481 2.403 1.00 89.06 89 TYR A N 1
ATOM 675 C CA . TYR A 1 89 ? 5.464 4.231 3.150 1.00 89.06 89 TYR A CA 1
ATOM 676 C C . TYR A 1 89 ? 4.853 4.391 4.539 1.00 89.06 89 TYR A C 1
ATOM 678 O O . TYR A 1 89 ? 5.025 5.418 5.204 1.00 89.06 89 TYR A O 1
ATOM 686 N N . LEU A 1 90 ? 4.125 3.369 4.978 1.00 89.81 90 LEU A N 1
ATOM 687 C CA . LEU A 1 90 ? 3.498 3.330 6.291 1.00 89.81 90 LEU A CA 1
ATOM 688 C C . LEU A 1 90 ? 4.588 3.272 7.355 1.00 89.81 90 LEU A C 1
ATOM 690 O O . LEU A 1 90 ? 5.432 2.395 7.302 1.00 89.81 90 LEU A O 1
ATOM 694 N N . ALA A 1 91 ? 4.574 4.144 8.355 1.00 90.19 91 ALA A N 1
ATOM 695 C CA . ALA A 1 91 ? 5.513 4.117 9.474 1.00 90.19 91 ALA A CA 1
ATOM 696 C C . ALA A 1 91 ? 5.082 3.105 10.555 1.00 90.19 91 ALA A C 1
ATOM 698 O O . ALA A 1 91 ? 4.919 3.462 11.719 1.00 90.19 91 ALA A O 1
ATOM 699 N N . ALA A 1 92 ? 4.846 1.851 10.165 1.00 90.00 92 ALA A N 1
ATOM 700 C CA . ALA A 1 92 ? 4.433 0.764 11.052 1.00 90.00 92 ALA A CA 1
ATOM 701 C C . ALA A 1 92 ? 4.825 -0.603 10.473 1.00 90.00 92 ALA A C 1
ATOM 703 O O . ALA A 1 92 ? 5.083 -0.726 9.276 1.00 90.00 92 ALA A O 1
ATOM 704 N N . ARG A 1 93 ? 4.812 -1.641 11.314 1.00 90.12 93 ARG A N 1
ATOM 705 C CA . ARG A 1 93 ? 4.955 -3.051 10.911 1.00 90.12 93 ARG A CA 1
ATOM 706 C C . ARG A 1 93 ? 3.656 -3.807 11.197 1.00 90.12 93 ARG A C 1
ATOM 708 O O . ARG A 1 93 ? 3.557 -4.461 12.238 1.00 90.12 93 ARG A O 1
ATOM 715 N N . PRO A 1 94 ? 2.633 -3.654 10.346 1.00 91.81 94 PRO A N 1
ATOM 716 C CA . PRO A 1 94 ? 1.358 -4.318 10.549 1.00 91.81 94 PRO A CA 1
ATOM 717 C C . PRO A 1 94 ? 1.434 -5.791 10.143 1.00 91.81 94 PRO A C 1
ATOM 719 O O . PRO A 1 94 ? 2.437 -6.267 9.605 1.00 91.81 94 PRO A O 1
ATOM 722 N N . LYS A 1 95 ? 0.335 -6.506 10.355 1.00 93.44 95 LYS A N 1
ATOM 723 C CA . LYS A 1 95 ? 0.055 -7.774 9.691 1.00 93.44 95 LYS A CA 1
ATOM 724 C C . LYS A 1 95 ? -0.904 -7.533 8.532 1.00 93.44 95 LYS A C 1
ATOM 726 O O . LYS A 1 95 ? -1.814 -6.711 8.631 1.00 93.44 95 LYS A O 1
ATOM 731 N N . VAL A 1 96 ? -0.660 -8.228 7.433 1.00 89.69 96 VAL A N 1
ATOM 732 C CA . VAL A 1 96 ? -1.537 -8.265 6.268 1.00 89.69 96 VAL A CA 1
ATOM 733 C C . VAL A 1 96 ? -1.831 -9.729 5.997 1.00 89.69 96 VAL A C 1
ATOM 735 O O . VAL A 1 96 ? -0.913 -10.512 5.744 1.00 89.69 96 VAL A O 1
ATOM 738 N N . MET A 1 97 ? -3.104 -10.111 6.086 1.00 90.00 97 MET A N 1
ATOM 739 C CA . MET A 1 97 ? -3.547 -11.501 5.924 1.00 90.00 97 MET A CA 1
ATOM 740 C C . MET A 1 97 ? -2.833 -12.456 6.897 1.00 90.00 97 MET A C 1
ATOM 742 O O . MET A 1 97 ? -2.423 -13.559 6.537 1.00 90.00 97 MET A O 1
ATOM 746 N N . GLY A 1 98 ? -2.632 -12.008 8.138 1.00 90.00 98 GLY A N 1
ATOM 747 C CA . GLY A 1 98 ? -1.958 -12.750 9.201 1.00 90.00 98 GLY A CA 1
ATOM 748 C C . GLY A 1 98 ? -0.429 -12.762 9.113 1.00 90.00 98 GLY A C 1
ATOM 749 O O . GLY A 1 98 ? 0.218 -13.263 10.035 1.00 90.00 98 GLY A O 1
ATOM 750 N N . LEU A 1 99 ? 0.168 -12.200 8.057 1.00 90.31 99 LEU A N 1
ATOM 751 C CA . LEU A 1 99 ? 1.616 -12.183 7.851 1.00 90.31 99 LEU A CA 1
ATOM 752 C C . LEU A 1 99 ? 2.213 -10.816 8.206 1.00 90.31 99 LEU A C 1
ATOM 754 O O . LEU A 1 99 ? 1.665 -9.796 7.793 1.00 90.31 99 LEU A O 1
ATOM 758 N N . PRO A 1 100 ? 3.340 -10.756 8.937 1.00 88.69 100 PRO A N 1
ATOM 759 C CA . PRO A 1 100 ? 3.989 -9.489 9.252 1.00 88.69 100 PRO A CA 1
ATOM 760 C C . PRO A 1 100 ? 4.525 -8.824 7.978 1.00 88.69 100 PRO A C 1
ATOM 762 O O . PRO A 1 100 ? 5.354 -9.393 7.266 1.00 88.69 100 PRO A O 1
ATOM 765 N N . ALA A 1 101 ? 4.078 -7.599 7.713 1.00 87.06 101 ALA A N 1
ATOM 766 C CA . ALA A 1 101 ? 4.573 -6.784 6.617 1.00 87.06 101 ALA A CA 1
ATOM 767 C C . ALA A 1 101 ? 5.825 -6.018 7.063 1.00 87.06 101 ALA A C 1
ATOM 769 O O . ALA A 1 101 ? 5.803 -5.235 8.016 1.00 87.06 101 ALA A O 1
ATOM 770 N N . ILE A 1 102 ? 6.936 -6.241 6.355 1.00 81.44 102 ILE A N 1
ATOM 771 C CA . ILE A 1 102 ? 8.209 -5.552 6.624 1.00 81.44 102 ILE A CA 1
ATOM 772 C C . ILE A 1 102 ? 8.139 -4.088 6.194 1.00 81.44 102 ILE A C 1
ATOM 774 O O . ILE A 1 102 ? 8.830 -3.262 6.780 1.00 81.44 102 ILE A O 1
ATOM 778 N N . MET A 1 103 ? 7.331 -3.776 5.183 1.00 84.38 103 MET A N 1
ATOM 779 C CA . MET A 1 103 ? 7.076 -2.437 4.667 1.00 84.38 103 MET A CA 1
ATOM 780 C C . MET A 1 103 ? 5.732 -2.465 3.939 1.00 84.38 103 MET A C 1
ATOM 782 O O . MET A 1 103 ? 5.419 -3.467 3.304 1.00 84.38 103 MET A O 1
ATOM 786 N N . VAL A 1 104 ? 4.965 -1.381 4.041 1.00 87.12 104 VAL A N 1
ATOM 787 C CA . VAL A 1 104 ? 3.773 -1.155 3.217 1.00 87.12 104 VAL A CA 1
ATOM 788 C C . VAL A 1 104 ? 3.975 0.165 2.487 1.00 87.12 104 VAL A C 1
ATOM 790 O O . VAL A 1 104 ? 4.208 1.191 3.129 1.00 87.12 104 VAL A O 1
ATOM 793 N N . GLN A 1 105 ? 3.924 0.141 1.163 1.00 89.50 105 GLN A N 1
ATOM 794 C CA . GLN A 1 105 ? 4.064 1.295 0.287 1.00 89.50 105 GLN A CA 1
ATOM 795 C C . GLN A 1 105 ? 2.743 1.594 -0.409 1.00 89.50 105 GLN A C 1
ATOM 797 O O . GLN A 1 105 ? 2.094 0.698 -0.938 1.00 89.50 105 GLN A O 1
ATOM 802 N N . ALA A 1 106 ? 2.385 2.870 -0.468 1.00 90.88 106 ALA A N 1
ATOM 803 C CA . ALA A 1 106 ? 1.248 3.376 -1.214 1.00 90.88 106 ALA A CA 1
ATOM 804 C C . ALA A 1 106 ? 1.746 4.300 -2.320 1.00 90.88 106 ALA A C 1
ATOM 806 O O . ALA A 1 106 ? 2.511 5.239 -2.070 1.00 90.88 106 ALA A O 1
ATOM 807 N N . ARG A 1 107 ? 1.288 4.052 -3.547 1.00 90.19 107 ARG A N 1
ATOM 808 C CA . ARG A 1 107 ? 1.537 4.924 -4.696 1.00 90.19 107 ARG A CA 1
ATOM 809 C C . ARG A 1 107 ? 0.255 5.604 -5.111 1.00 90.19 107 ARG A C 1
ATOM 811 O O . ARG A 1 107 ? -0.768 4.945 -5.254 1.00 90.19 107 ARG A O 1
ATOM 818 N N . HIS A 1 108 ? 0.344 6.903 -5.356 1.00 89.31 108 HIS A N 1
ATOM 819 C CA . HIS A 1 108 ? -0.774 7.703 -5.821 1.00 89.31 108 HIS A CA 1
ATOM 820 C C . HIS A 1 108 ? -0.504 8.270 -7.210 1.00 89.31 108 HIS A C 1
ATOM 822 O O . HIS A 1 108 ? 0.586 8.785 -7.492 1.00 89.31 108 HIS A O 1
ATOM 828 N N . ARG A 1 109 ? -1.538 8.225 -8.048 1.00 87.12 109 ARG A N 1
ATOM 829 C CA . ARG A 1 109 ? -1.588 8.823 -9.382 1.00 87.12 109 ARG A CA 1
ATOM 830 C C . ARG A 1 109 ? -2.895 9.592 -9.503 1.00 87.12 109 ARG A C 1
ATOM 832 O O . ARG A 1 109 ? -3.950 9.067 -9.176 1.00 87.12 109 ARG A O 1
ATOM 839 N N . GLU A 1 110 ? -2.817 10.850 -9.934 1.00 86.56 110 GLU A N 1
ATOM 840 C CA . GLU A 1 110 ? -4.006 11.702 -10.129 1.00 86.56 110 GLU A CA 1
ATOM 841 C C . GLU A 1 110 ? -4.920 11.791 -8.885 1.00 86.56 110 GLU A C 1
ATOM 843 O O . GLU A 1 110 ? -6.138 11.890 -8.990 1.00 86.56 110 GLU A O 1
ATOM 848 N N . GLY A 1 111 ? -4.329 11.744 -7.686 1.00 82.62 111 GLY A N 1
ATOM 849 C CA . GLY A 1 111 ? -5.066 11.821 -6.418 1.00 82.62 111 GLY A CA 1
ATOM 850 C C . GLY A 1 111 ? -5.763 10.526 -5.992 1.00 82.62 111 GLY A C 1
ATOM 851 O O . GLY A 1 111 ? -6.434 10.526 -4.967 1.00 82.62 111 GLY A O 1
ATOM 852 N N . LYS A 1 112 ? -5.589 9.428 -6.733 1.00 86.88 112 LYS A N 1
ATOM 853 C CA . LYS A 1 112 ? -6.123 8.101 -6.398 1.00 86.88 112 LYS A CA 1
ATOM 854 C C . LYS A 1 112 ? -5.005 7.128 -6.067 1.00 86.88 112 LYS A C 1
ATOM 856 O O . LYS A 1 112 ? -3.866 7.314 -6.505 1.00 86.88 112 LYS A O 1
ATOM 861 N N . LEU A 1 113 ? -5.343 6.094 -5.305 1.00 89.00 113 LEU A N 1
ATOM 862 C CA . LEU A 1 113 ? -4.423 5.012 -4.986 1.00 89.00 113 LEU A CA 1
ATOM 863 C C . LEU A 1 113 ? -4.215 4.146 -6.241 1.00 89.00 113 LEU A C 1
ATOM 865 O O . LEU A 1 113 ? -5.156 3.565 -6.771 1.00 89.00 113 LEU A O 1
ATOM 869 N N . ASP A 1 114 ? -2.979 4.113 -6.734 1.00 88.00 114 ASP A N 1
ATOM 870 C CA . ASP A 1 114 ? -2.549 3.365 -7.927 1.00 88.00 114 ASP A CA 1
ATOM 871 C C . ASP A 1 114 ? -2.125 1.942 -7.534 1.00 88.00 114 ASP A C 1
ATOM 873 O O . ASP A 1 114 ? -2.460 0.970 -8.207 1.00 88.00 114 ASP A O 1
ATOM 877 N N . SER A 1 115 ? -1.401 1.803 -6.415 1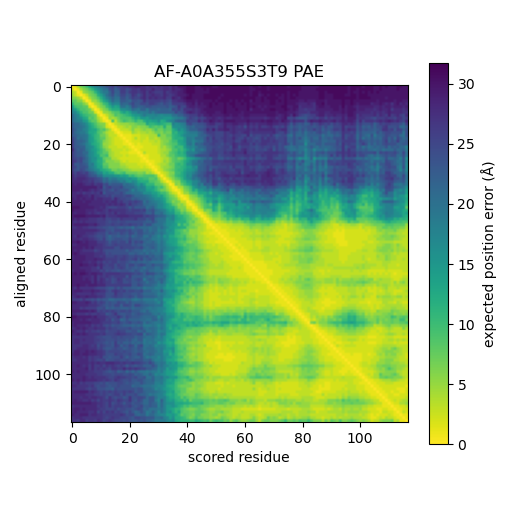.00 87.06 115 SER A N 1
ATOM 878 C CA . SER A 1 115 ? -0.944 0.504 -5.908 1.00 87.06 115 SER A CA 1
ATOM 879 C C . SER A 1 115 ? -0.633 0.519 -4.410 1.00 87.06 115 SER A C 1
ATOM 881 O O . SER A 1 115 ? -0.093 1.513 -3.912 1.00 87.06 115 SER A O 1
ATOM 883 N N . LEU A 1 116 ? -0.840 -0.627 -3.754 1.00 86.75 116 LEU A N 1
ATOM 884 C CA . LEU A 1 116 ? -0.316 -0.971 -2.428 1.00 86.75 116 LEU A CA 1
ATOM 885 C C . LEU A 1 116 ? 0.625 -2.178 -2.545 1.00 86.75 116 LEU A C 1
ATOM 887 O O . LEU A 1 116 ? 0.277 -3.145 -3.224 1.00 86.75 116 LEU A O 1
ATOM 891 N N . ALA A 1 117 ? 1.801 -2.113 -1.919 1.00 80.50 117 ALA A N 1
ATOM 892 C CA . ALA A 1 117 ? 2.828 -3.159 -1.970 1.00 80.50 117 ALA A CA 1
ATOM 893 C C . ALA A 1 117 ? 3.538 -3.349 -0.629 1.00 80.50 117 ALA A C 1
ATOM 895 O O . ALA A 1 117 ? 3.655 -2.348 0.112 1.00 80.50 117 ALA A O 1
#

Foldseek 3Di:
DDDDDDDPDPDDPPVVVVVVVVVVVVVVVVVPPPPDPPDDDADPDQDDWPQAQAECQVVVPDPCQQVLNDDDPADWAWDDDDDQKTKIKHNYFHDHPNHTDRIWMFIDHPNGTPDID

pLDDT: mean 78.4, std 14.33, range [37.28, 94.31]

Radius of gyration: 27.87 Å; Cα contacts (8 Å, |Δi|>4): 141; chains: 1; bounding box: 35×45×94 Å